Protein AF-A0A0J6FQ84-F1 (afdb_monomer_lite)

InterPro domains:
  IPR002423 Chaperonin Cpn60/GroEL/TCP-1 family [PF00118] (1-98)
  IPR017998 T-complex protein 1 [PTHR11353] (1-98)
  IPR027413 GroEL-like equatorial domain superfamily [G3DSA:1.10.560.10] (1-103)
  IPR027413 GroEL-like equatorial domain superfamily [SSF48592] (2-99)

Radius of gyration: 16.9 Å; chains: 1; bounding box: 34×40×46 Å

pLDDT: mean 90.47, std 9.98, range [45.66, 97.12]

Structure (mmCIF, N/CA/C/O backbone):
data_AF-A0A0J6FQ84-F1
#
_entry.id   AF-A0A0J6FQ84-F1
#
loop_
_atom_site.group_PDB
_atom_site.id
_atom_site.type_symbol
_atom_site.label_atom_id
_atom_site.label_alt_id
_atom_site.label_comp_id
_atom_site.label_asym_id
_atom_site.label_entity_id
_atom_site.label_seq_id
_atom_site.pdbx_PDB_ins_code
_atom_site.Cartn_x
_atom_site.Cartn_y
_atom_site.Cartn_z
_atom_site.occupancy
_atom_site.B_iso_or_equiv
_atom_site.auth_seq_id
_atom_site.auth_comp_id
_atom_site.auth_asym_id
_atom_site.auth_atom_id
_atom_site.pdbx_PDB_model_num
ATOM 1 N N . MET A 1 1 ? -2.209 -6.298 1.089 1.00 89.94 1 MET A N 1
ATOM 2 C CA . MET A 1 1 ? -2.783 -5.805 2.364 1.00 89.94 1 MET A CA 1
ATOM 3 C C . MET A 1 1 ? -3.949 -4.859 2.112 1.00 89.94 1 MET A C 1
ATOM 5 O O . MET A 1 1 ? -5.034 -5.186 2.563 1.00 89.94 1 MET A O 1
ATOM 9 N N . SER A 1 2 ? -3.779 -3.775 1.341 1.00 92.38 2 SER A N 1
ATOM 10 C CA . SER A 1 2 ? -4.850 -2.798 1.052 1.00 92.38 2 SER A CA 1
ATOM 11 C C . SER A 1 2 ? -6.187 -3.427 0.635 1.00 92.38 2 SER A C 1
ATOM 13 O O . SER A 1 2 ? -7.180 -3.150 1.288 1.00 92.38 2 SER A O 1
ATOM 15 N N . ARG A 1 3 ? -6.218 -4.353 -0.340 1.00 93.44 3 ARG A N 1
ATOM 16 C CA . ARG A 1 3 ? -7.449 -5.080 -0.739 1.00 93.44 3 ARG A CA 1
ATOM 17 C C . ARG A 1 3 ? -8.173 -5.744 0.438 1.00 93.44 3 ARG A C 1
ATOM 19 O O . ARG A 1 3 ? -9.391 -5.678 0.519 1.00 93.44 3 ARG A O 1
ATOM 26 N N . ALA A 1 4 ? -7.438 -6.408 1.329 1.00 93.62 4 ALA A N 1
ATOM 27 C CA . ALA A 1 4 ? -8.042 -7.084 2.476 1.00 93.62 4 ALA A CA 1
ATOM 28 C C . ALA A 1 4 ? -8.660 -6.067 3.447 1.00 93.62 4 ALA A C 1
ATOM 30 O O . ALA A 1 4 ? -9.753 -6.285 3.951 1.00 93.62 4 ALA A O 1
ATOM 31 N N . VAL A 1 5 ? -7.994 -4.926 3.649 1.00 94.12 5 VAL A N 1
ATOM 32 C CA . VAL A 1 5 ? -8.520 -3.825 4.466 1.00 94.12 5 VAL A CA 1
ATOM 33 C C . VAL A 1 5 ? -9.755 -3.188 3.813 1.00 94.12 5 VAL A C 1
ATOM 35 O O . VAL A 1 5 ? -10.737 -2.962 4.508 1.00 94.12 5 VAL A O 1
ATOM 38 N N . GLU A 1 6 ? -9.763 -2.978 2.490 1.00 93.50 6 GLU A N 1
ATOM 39 C CA . GLU A 1 6 ? -10.945 -2.496 1.746 1.00 93.50 6 GLU A CA 1
ATOM 40 C C . GLU A 1 6 ? -12.144 -3.445 1.921 1.00 93.50 6 GLU A C 1
ATOM 42 O O . GLU A 1 6 ? -13.268 -3.008 2.149 1.00 93.50 6 GLU A O 1
ATOM 47 N N . GLN A 1 7 ? -11.915 -4.760 1.862 1.00 93.69 7 GLN A N 1
ATOM 48 C CA . GLN A 1 7 ? -12.964 -5.756 2.104 1.00 93.69 7 GLN A CA 1
ATOM 49 C C . GLN A 1 7 ? -13.473 -5.717 3.550 1.00 93.69 7 GLN A C 1
ATOM 51 O O . GLN A 1 7 ? -14.671 -5.854 3.792 1.00 93.69 7 GLN A O 1
ATOM 56 N N . THR A 1 8 ? -12.591 -5.492 4.523 1.00 94.25 8 THR A N 1
ATOM 57 C CA . THR A 1 8 ? -13.002 -5.278 5.916 1.00 94.25 8 THR A CA 1
ATOM 58 C C . THR A 1 8 ? -13.835 -4.004 6.063 1.00 94.25 8 THR A C 1
ATOM 60 O O . THR A 1 8 ? -14.832 -4.018 6.786 1.00 94.25 8 THR A O 1
ATOM 63 N N . ALA A 1 9 ? -13.485 -2.925 5.355 1.00 92.94 9 ALA A N 1
ATOM 64 C CA . ALA A 1 9 ? -14.244 -1.675 5.376 1.00 92.94 9 ALA A CA 1
ATOM 65 C C . ALA A 1 9 ? -15.687 -1.882 4.900 1.00 92.94 9 ALA A C 1
ATOM 67 O O . ALA A 1 9 ? -16.610 -1.424 5.564 1.00 92.94 9 ALA A O 1
ATOM 68 N N . GLN A 1 10 ? -15.899 -2.655 3.829 1.00 91.69 10 GLN A N 1
ATOM 69 C CA . GLN A 1 10 ? -17.241 -2.987 3.319 1.00 91.69 10 GLN A CA 1
ATOM 70 C C . GLN A 1 10 ? -18.132 -3.695 4.350 1.00 91.69 10 GLN A C 1
ATOM 72 O O . GLN A 1 10 ? -19.351 -3.562 4.303 1.00 91.69 10 GLN A O 1
ATOM 77 N N . ASN A 1 11 ? -17.527 -4.425 5.289 1.00 93.38 11 ASN A N 1
ATOM 78 C CA . ASN A 1 11 ? -18.227 -5.121 6.370 1.00 93.38 11 ASN A CA 1
ATOM 79 C C . ASN A 1 11 ? -18.267 -4.309 7.679 1.00 93.38 11 ASN A C 1
ATOM 81 O O . ASN A 1 11 ? -18.804 -4.774 8.683 1.00 93.38 11 ASN A O 1
ATOM 85 N N . THR A 1 12 ? -17.683 -3.108 7.697 1.00 93.94 12 THR A N 1
ATOM 86 C CA . THR A 1 12 ? -17.622 -2.231 8.869 1.00 93.94 12 THR A CA 1
ATOM 87 C C . THR A 1 12 ? -18.691 -1.155 8.755 1.00 93.94 12 THR A C 1
ATOM 89 O O . THR A 1 12 ? -18.774 -0.459 7.753 1.00 93.94 12 THR A O 1
ATOM 92 N N . THR A 1 13 ? -19.497 -0.966 9.798 1.00 91.25 13 THR A N 1
ATOM 93 C CA . THR A 1 13 ? -20.593 0.012 9.783 1.00 91.25 13 THR A CA 1
ATOM 94 C C . THR A 1 13 ? -20.224 1.334 10.457 1.00 91.25 13 THR A C 1
ATOM 96 O O . THR A 1 13 ? -19.521 1.368 11.473 1.00 91.25 13 THR A O 1
ATOM 99 N N . GLY A 1 14 ? -20.791 2.431 9.953 1.00 92.12 14 GLY A N 1
ATOM 100 C CA . GLY A 1 14 ? -20.702 3.757 10.566 1.00 92.12 14 GLY A CA 1
ATOM 101 C C . GLY A 1 14 ? -19.341 4.429 10.375 1.00 92.12 14 GLY A C 1
ATOM 102 O O . GLY A 1 14 ? -18.587 4.106 9.463 1.00 92.12 14 GLY A O 1
ATOM 103 N N . LYS A 1 15 ? -18.996 5.375 11.260 1.00 89.00 15 LYS A N 1
ATOM 104 C CA . LYS A 1 15 ? -17.780 6.211 11.136 1.00 89.00 15 LYS A CA 1
ATOM 105 C C . LYS A 1 15 ? -16.472 5.411 11.081 1.00 89.00 15 LYS A C 1
ATOM 107 O O . LYS A 1 15 ? -15.487 5.893 10.532 1.00 89.00 15 LYS A O 1
ATOM 112 N N . LYS A 1 16 ? -16.463 4.186 11.619 1.00 90.88 16 LYS A N 1
ATOM 113 C CA . LYS A 1 16 ? -15.299 3.290 11.578 1.00 90.88 16 LYS A CA 1
ATOM 114 C C . LYS A 1 16 ? -14.938 2.878 10.151 1.00 90.88 16 LYS A C 1
ATOM 116 O O . LYS A 1 16 ? -13.757 2.729 9.870 1.00 90.88 16 LYS A O 1
ATOM 121 N N . GLN A 1 17 ? -15.917 2.759 9.252 1.00 93.56 17 GLN A N 1
ATOM 122 C CA . GLN A 1 17 ? -15.677 2.423 7.848 1.00 93.56 17 GLN A CA 1
ATOM 123 C C . GLN A 1 17 ? -14.700 3.404 7.194 1.00 93.56 17 GLN A C 1
ATOM 125 O O . GLN A 1 17 ? -13.721 2.980 6.592 1.00 93.56 17 GLN A O 1
ATOM 130 N N . LEU A 1 18 ? -14.910 4.707 7.407 1.00 92.44 18 LEU A N 1
ATOM 131 C CA . LEU A 1 18 ? -14.059 5.766 6.858 1.00 92.44 18 LEU A CA 1
ATOM 132 C C . LEU A 1 18 ? -12.606 5.644 7.333 1.00 92.44 18 LEU A C 1
ATOM 134 O O . LEU A 1 18 ? -11.682 5.862 6.555 1.00 92.44 18 LEU A O 1
ATOM 138 N N . ALA A 1 19 ? -12.397 5.266 8.598 1.00 91.75 19 ALA A N 1
ATOM 139 C CA . ALA A 1 19 ? -11.058 5.049 9.142 1.00 91.75 19 ALA A CA 1
ATOM 140 C C . ALA A 1 19 ? -10.380 3.818 8.515 1.00 91.75 19 ALA A C 1
ATOM 142 O O . ALA A 1 19 ? -9.201 3.872 8.166 1.00 91.75 19 ALA A O 1
ATOM 143 N N . VAL A 1 20 ? -11.126 2.724 8.327 1.00 93.62 20 VAL A N 1
ATOM 144 C CA . VAL A 1 20 ? -10.615 1.506 7.677 1.00 93.62 20 VAL A CA 1
ATOM 145 C C . VAL A 1 20 ? -10.289 1.774 6.201 1.00 93.62 20 VAL A C 1
ATOM 147 O O . VAL A 1 20 ? -9.225 1.372 5.729 1.00 93.62 20 VAL A O 1
ATOM 150 N N . ASP A 1 21 ? -11.136 2.523 5.491 1.00 94.00 21 ASP A N 1
ATOM 151 C CA . ASP A 1 21 ? -10.880 2.952 4.112 1.00 94.00 21 ASP A CA 1
ATOM 152 C C . ASP A 1 21 ? -9.639 3.847 4.018 1.00 94.00 21 ASP A C 1
ATOM 154 O O . ASP A 1 21 ? -8.776 3.619 3.168 1.00 94.00 21 ASP A O 1
ATOM 158 N N . ALA A 1 22 ? -9.494 4.825 4.917 1.00 93.62 22 ALA A N 1
ATOM 159 C CA . ALA A 1 22 ? -8.312 5.684 4.969 1.00 93.62 22 ALA A CA 1
ATOM 160 C C . ALA A 1 22 ? -7.028 4.869 5.192 1.00 93.62 22 ALA A C 1
ATOM 162 O O . ALA A 1 22 ? -6.030 5.079 4.499 1.00 93.62 22 ALA A O 1
ATOM 163 N N . PHE A 1 23 ? -7.066 3.877 6.087 1.00 93.88 23 PHE A N 1
ATOM 164 C CA . PHE A 1 23 ? -5.943 2.965 6.299 1.00 93.88 23 PHE A CA 1
ATOM 165 C C . PHE A 1 23 ? -5.626 2.141 5.042 1.00 93.88 23 PHE A C 1
ATOM 167 O O . PHE A 1 23 ? -4.462 1.992 4.662 1.00 93.88 23 PHE A O 1
ATOM 174 N N . ALA A 1 24 ? -6.648 1.654 4.332 1.00 93.94 24 ALA A N 1
ATOM 175 C CA . ALA A 1 24 ? -6.456 0.948 3.071 1.00 93.94 24 ALA A CA 1
ATOM 176 C C . ALA A 1 24 ? -5.804 1.827 1.992 1.00 93.94 24 ALA A C 1
ATOM 178 O O . ALA A 1 24 ? -4.971 1.329 1.229 1.00 93.94 24 ALA A O 1
ATOM 179 N N . GLN A 1 25 ? -6.161 3.115 1.926 1.00 94.00 25 GLN A N 1
ATOM 180 C CA . GLN A 1 25 ? -5.526 4.081 1.024 1.00 94.00 25 GLN A CA 1
ATOM 181 C C . GLN A 1 25 ? -4.075 4.362 1.421 1.00 94.00 25 GLN A C 1
ATOM 183 O O . GLN A 1 25 ? -3.206 4.363 0.551 1.00 94.00 25 GLN A O 1
ATOM 188 N N . ALA A 1 26 ? -3.786 4.514 2.716 1.00 94.81 26 ALA A N 1
ATOM 189 C CA . ALA A 1 26 ? -2.423 4.705 3.209 1.00 94.81 26 ALA A CA 1
ATOM 190 C C . ALA A 1 26 ? -1.501 3.540 2.805 1.00 94.81 26 ALA A C 1
ATOM 192 O O . ALA A 1 26 ? -0.395 3.756 2.320 1.00 94.81 26 ALA A O 1
ATOM 193 N N . LEU A 1 27 ? -1.983 2.295 2.881 1.00 94.00 27 LEU A N 1
ATOM 194 C CA . LEU A 1 27 ? -1.216 1.123 2.440 1.00 94.00 27 LEU A CA 1
ATOM 195 C C . LEU A 1 27 ? -0.884 1.120 0.937 1.00 94.00 27 LEU A C 1
ATOM 197 O O . LEU A 1 27 ? 0.068 0.452 0.532 1.00 94.00 27 LEU A O 1
ATOM 201 N N . LYS A 1 28 ? -1.653 1.827 0.098 1.00 93.81 28 LYS A N 1
ATOM 202 C CA . LYS A 1 28 ? -1.363 1.953 -1.342 1.00 93.81 28 LYS A CA 1
ATOM 203 C C . LYS A 1 28 ? -0.250 2.952 -1.633 1.00 93.81 28 LYS A C 1
ATOM 205 O O . LYS A 1 28 ? 0.301 2.897 -2.723 1.00 93.81 28 LYS A O 1
ATOM 210 N N . GLN A 1 29 ? 0.118 3.799 -0.674 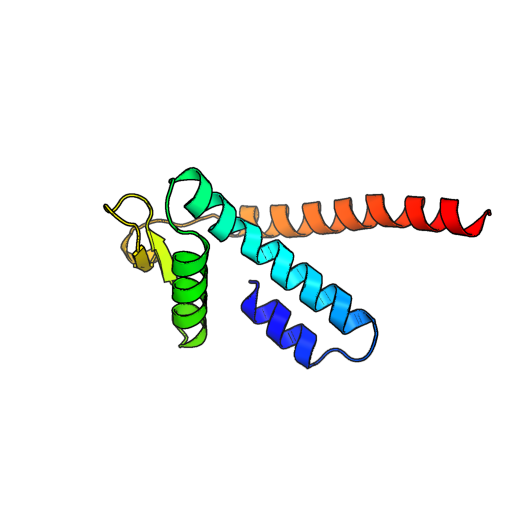1.00 95.88 29 GLN A N 1
ATOM 211 C CA . GLN A 1 29 ? 1.207 4.752 -0.864 1.00 95.88 29 GLN A CA 1
ATOM 212 C C . GLN A 1 29 ? 2.543 4.047 -1.100 1.00 95.88 29 GLN A C 1
ATOM 214 O O . GLN A 1 29 ? 3.340 4.533 -1.884 1.00 95.88 29 GLN A O 1
ATOM 219 N N . LEU A 1 30 ? 2.771 2.868 -0.508 1.00 94.94 30 LEU A N 1
ATOM 220 C CA . LEU A 1 30 ? 4.005 2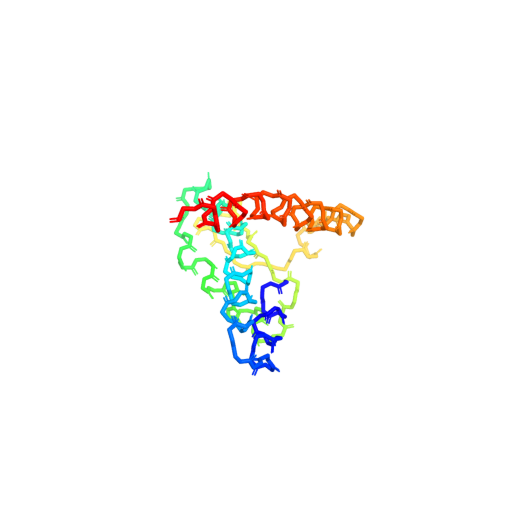.103 -0.728 1.00 94.94 30 LEU A CA 1
ATOM 221 C C . LEU A 1 30 ? 4.287 1.828 -2.220 1.00 94.94 30 LEU A C 1
ATOM 223 O O . LEU A 1 30 ? 5.327 2.269 -2.703 1.00 94.94 30 LEU A O 1
ATOM 227 N N . PRO A 1 31 ? 3.410 1.141 -2.981 1.00 95.00 31 PRO A N 1
ATOM 228 C CA . PRO A 1 31 ? 3.647 0.937 -4.409 1.00 95.00 31 PRO A CA 1
ATOM 229 C C . PRO A 1 31 ? 3.611 2.239 -5.224 1.00 95.00 31 PRO A C 1
ATOM 231 O O . PRO A 1 31 ? 4.343 2.330 -6.203 1.00 95.00 31 PRO A O 1
ATOM 234 N N . THR A 1 32 ? 2.825 3.247 -4.825 1.00 96.69 32 THR A N 1
ATOM 235 C CA . THR A 1 32 ? 2.831 4.568 -5.481 1.00 96.69 32 THR A CA 1
ATOM 236 C C . THR A 1 32 ? 4.210 5.223 -5.394 1.00 96.69 32 THR A C 1
ATOM 238 O O . THR A 1 32 ? 4.809 5.513 -6.422 1.00 96.69 32 THR A O 1
ATOM 241 N N . ILE A 1 33 ? 4.760 5.340 -4.182 1.00 97.12 33 ILE A N 1
ATOM 242 C CA . ILE A 1 33 ? 6.069 5.948 -3.917 1.00 97.12 33 ILE A CA 1
ATOM 243 C C . ILE A 1 33 ? 7.184 5.189 -4.641 1.00 97.12 33 ILE A C 1
ATOM 245 O O . ILE A 1 33 ? 8.103 5.804 -5.171 1.00 97.12 33 ILE A O 1
ATOM 249 N N . LEU A 1 34 ? 7.121 3.854 -4.686 1.00 95.75 34 LEU A N 1
ATOM 250 C CA . LEU A 1 34 ? 8.108 3.060 -5.419 1.00 95.75 34 LEU A CA 1
ATOM 251 C C . LEU A 1 34 ? 8.092 3.367 -6.925 1.00 95.75 34 LEU A C 1
ATOM 253 O O . LEU A 1 34 ? 9.157 3.528 -7.515 1.00 95.75 34 LEU A O 1
ATOM 257 N N . ALA A 1 35 ? 6.908 3.469 -7.535 1.00 96.06 35 ALA A N 1
ATOM 258 C CA . ALA A 1 35 ? 6.776 3.821 -8.947 1.00 96.06 35 ALA A CA 1
ATOM 259 C C . ALA A 1 35 ? 7.201 5.273 -9.230 1.00 96.06 35 ALA A C 1
ATOM 261 O O . ALA A 1 35 ? 7.934 5.506 -10.191 1.00 96.06 35 ALA A O 1
ATOM 262 N N . ASP A 1 36 ? 6.826 6.219 -8.364 1.00 95.94 36 ASP A N 1
ATOM 263 C CA . ASP A 1 36 ? 7.227 7.627 -8.478 1.00 95.94 36 ASP A CA 1
ATOM 264 C C . ASP A 1 36 ? 8.751 7.783 -8.378 1.00 95.94 36 ASP A C 1
ATOM 266 O O . ASP A 1 36 ? 9.369 8.451 -9.206 1.00 95.94 36 ASP A O 1
ATOM 270 N N . ASN A 1 37 ? 9.384 7.105 -7.414 1.00 95.62 37 ASN A N 1
ATOM 271 C CA . ASN A 1 37 ? 10.841 7.106 -7.252 1.00 95.62 37 ASN A CA 1
ATOM 272 C C . ASN A 1 37 ? 11.571 6.485 -8.454 1.00 95.62 37 ASN A C 1
ATOM 274 O O . ASN A 1 37 ? 12.728 6.818 -8.703 1.00 95.62 37 ASN A O 1
ATOM 278 N N . ALA A 1 38 ? 10.914 5.588 -9.193 1.00 94.25 38 ALA A N 1
ATOM 279 C CA . ALA A 1 38 ? 11.430 5.021 -10.436 1.00 94.25 38 ALA A CA 1
ATOM 280 C C . ALA A 1 38 ? 11.183 5.924 -11.663 1.00 94.25 38 ALA A C 1
ATOM 282 O O . ALA A 1 38 ? 11.612 5.580 -12.763 1.00 94.25 38 ALA A O 1
ATOM 283 N N . GLY A 1 39 ? 10.501 7.065 -11.499 1.00 94.50 39 GLY A N 1
ATOM 284 C CA . GLY A 1 39 ? 10.145 7.973 -12.592 1.00 94.50 39 GLY A CA 1
ATOM 285 C C . GLY A 1 39 ? 9.077 7.412 -13.536 1.00 94.50 39 GLY A C 1
ATOM 286 O O . GLY A 1 39 ? 9.022 7.806 -14.700 1.00 94.50 39 GLY A O 1
ATOM 287 N N . LEU A 1 40 ? 8.262 6.467 -13.061 1.00 95.38 40 LEU A N 1
ATOM 288 C CA . LEU A 1 40 ? 7.228 5.787 -13.841 1.00 95.38 40 LEU A CA 1
ATOM 289 C C . LEU A 1 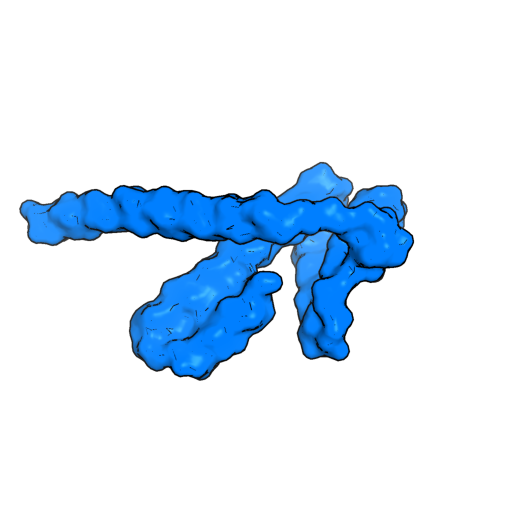40 ? 5.834 6.335 -13.512 1.00 95.38 40 LEU A C 1
ATOM 291 O O . LEU A 1 40 ? 5.626 6.950 -12.469 1.00 95.38 40 LEU A O 1
ATOM 295 N N . ASP A 1 41 ? 4.854 6.073 -14.383 1.00 95.12 41 ASP A N 1
ATOM 296 C CA . ASP A 1 41 ? 3.454 6.424 -14.119 1.00 95.12 41 ASP A CA 1
ATOM 297 C C . ASP A 1 41 ? 2.888 5.546 -12.991 1.00 95.12 41 ASP A C 1
ATOM 299 O O . ASP A 1 41 ? 2.428 4.415 -13.197 1.00 95.12 41 ASP A O 1
ATOM 303 N N . SER A 1 42 ? 2.935 6.075 -11.769 1.00 95.38 42 SER A N 1
ATOM 304 C CA . SER A 1 42 ? 2.433 5.403 -10.576 1.00 95.38 42 SER A CA 1
ATOM 305 C C . SER A 1 42 ? 0.922 5.192 -10.605 1.00 95.38 42 SER A C 1
ATOM 307 O O . SER A 1 42 ? 0.443 4.193 -10.062 1.00 95.38 42 SER A O 1
ATOM 309 N N . SER A 1 43 ? 0.162 6.060 -11.277 1.00 94.88 43 SER A N 1
ATOM 310 C CA . SER A 1 43 ? -1.294 5.930 -11.381 1.00 94.88 43 SER A CA 1
ATOM 311 C C . SER A 1 43 ? -1.675 4.716 -12.225 1.00 94.88 43 SER A C 1
ATOM 313 O O . SER A 1 43 ? -2.504 3.901 -11.798 1.00 94.88 43 SER A O 1
ATOM 315 N N . ASP A 1 44 ? -1.033 4.550 -13.382 1.00 95.44 44 ASP A N 1
ATOM 316 C CA . ASP A 1 44 ? -1.228 3.384 -14.245 1.00 95.44 44 ASP A CA 1
ATOM 317 C C . ASP A 1 44 ? -0.730 2.091 -13.575 1.00 95.44 44 ASP A C 1
ATOM 319 O O . ASP A 1 44 ? -1.485 1.121 -13.436 1.00 95.44 44 ASP A O 1
ATOM 323 N N . LEU A 1 45 ? 0.510 2.083 -13.072 1.00 95.81 45 LEU A N 1
ATOM 324 C CA . LEU A 1 45 ? 1.113 0.896 -12.456 1.00 95.81 45 LEU A CA 1
ATOM 325 C C . LEU A 1 45 ? 0.333 0.410 -11.232 1.00 95.81 45 LEU A C 1
ATOM 327 O O . LEU A 1 45 ? 0.032 -0.781 -11.117 1.00 95.81 45 LEU A O 1
ATOM 331 N N . VAL A 1 46 ? -0.060 1.308 -10.327 1.00 95.62 46 VAL A N 1
ATOM 332 C CA . VAL A 1 46 ? -0.846 0.929 -9.144 1.00 95.62 46 VAL A CA 1
ATOM 333 C C . VAL A 1 46 ? -2.232 0.429 -9.553 1.00 95.62 46 VAL A C 1
ATOM 335 O O . VAL A 1 46 ? -2.739 -0.526 -8.955 1.00 95.62 46 VAL A O 1
ATOM 338 N N . THR A 1 47 ? -2.839 1.000 -10.595 1.00 95.88 47 THR A N 1
ATOM 339 C CA . THR A 1 47 ? -4.124 0.524 -11.125 1.00 95.88 47 THR A CA 1
ATOM 340 C C . THR A 1 47 ? -4.006 -0.893 -11.681 1.00 95.88 47 THR A C 1
ATOM 342 O O . THR A 1 47 ? -4.787 -1.769 -11.290 1.00 95.88 47 THR A O 1
ATOM 345 N N . ARG A 1 48 ? -2.998 -1.164 -12.517 1.00 96.00 48 ARG A N 1
ATOM 346 C CA . ARG A 1 48 ? -2.725 -2.508 -13.050 1.00 96.00 48 ARG A CA 1
ATOM 347 C C . ARG A 1 48 ? -2.414 -3.513 -11.942 1.00 96.00 48 ARG A C 1
ATOM 349 O O . ARG A 1 48 ? -2.957 -4.620 -11.950 1.00 96.00 48 ARG A O 1
ATOM 356 N N . LEU A 1 49 ? -1.622 -3.121 -10.941 1.00 96.56 49 LEU A N 1
ATOM 357 C CA . LEU A 1 49 ? -1.320 -3.961 -9.780 1.00 96.56 49 LEU A CA 1
ATOM 358 C C . LEU A 1 49 ? -2.598 -4.343 -9.023 1.00 96.56 49 LEU A C 1
ATOM 360 O O . LEU A 1 49 ? -2.815 -5.515 -8.703 1.00 96.56 49 LEU A 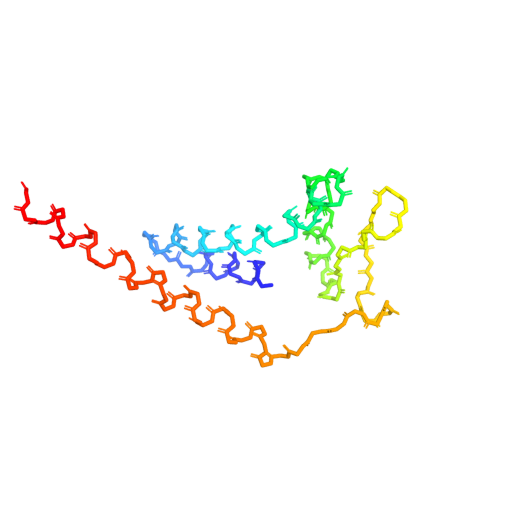O 1
ATOM 364 N N . ARG A 1 50 ? -3.481 -3.369 -8.769 1.00 94.88 50 ARG A N 1
ATOM 365 C CA . ARG A 1 50 ? -4.771 -3.613 -8.107 1.00 94.88 50 ARG A CA 1
ATOM 366 C C . ARG A 1 50 ? -5.647 -4.559 -8.915 1.00 94.88 50 ARG A C 1
ATOM 368 O O . ARG A 1 50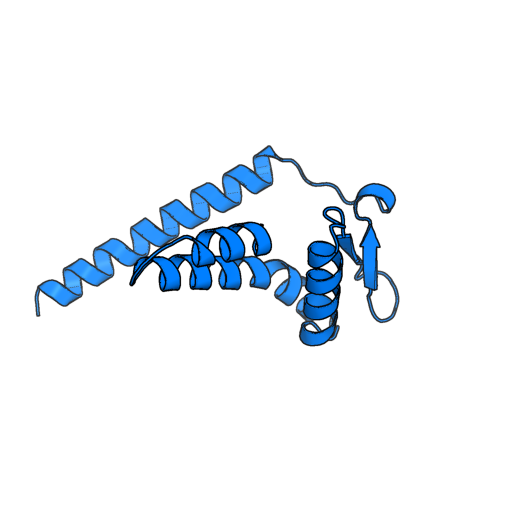 ? -6.257 -5.447 -8.328 1.00 94.88 50 ARG A O 1
ATOM 375 N N . GLN A 1 51 ? -5.701 -4.407 -10.236 1.00 95.50 51 GLN A N 1
ATOM 376 C CA . GLN A 1 51 ? -6.452 -5.318 -11.102 1.00 95.50 51 GLN A CA 1
ATOM 377 C C . GLN A 1 51 ? -5.920 -6.755 -11.018 1.00 95.50 51 GLN A C 1
ATOM 379 O O . GLN A 1 51 ? -6.717 -7.683 -10.882 1.00 95.50 51 GLN A O 1
ATOM 384 N N . ALA A 1 52 ? -4.598 -6.949 -11.050 1.00 96.00 52 ALA A N 1
ATOM 385 C CA . ALA A 1 52 ? -3.978 -8.271 -10.945 1.00 96.00 52 ALA A CA 1
ATOM 386 C C . ALA A 1 52 ? -4.288 -8.946 -9.599 1.00 96.00 52 ALA A C 1
ATOM 388 O O . ALA A 1 52 ? -4.816 -10.061 -9.563 1.00 96.00 52 ALA A O 1
ATOM 389 N N . ILE A 1 53 ? -4.075 -8.226 -8.492 1.00 94.94 53 ILE A N 1
ATOM 390 C CA . ILE A 1 53 ? -4.434 -8.699 -7.149 1.00 94.94 53 ILE A CA 1
ATOM 391 C C . ILE A 1 53 ? -5.938 -8.986 -7.085 1.00 94.94 53 ILE A C 1
ATOM 393 O O . ILE A 1 53 ? -6.359 -9.981 -6.496 1.00 94.94 53 ILE A O 1
ATOM 397 N N . ASN A 1 54 ? -6.772 -8.168 -7.735 1.00 92.69 54 ASN A N 1
ATOM 398 C CA . ASN A 1 54 ? -8.210 -8.376 -7.706 1.00 92.69 54 ASN A CA 1
ATOM 399 C C . ASN A 1 54 ? -8.682 -9.642 -8.425 1.00 92.69 54 ASN A C 1
ATOM 401 O O . ASN A 1 54 ? -9.681 -10.229 -8.007 1.00 92.69 54 ASN A O 1
ATOM 405 N N . LYS A 1 55 ? -7.927 -10.084 -9.434 1.00 94.56 55 LYS A N 1
ATOM 406 C CA . LYS A 1 55 ? -8.114 -11.346 -10.161 1.00 94.56 55 LYS A CA 1
ATOM 407 C C . LYS A 1 55 ? -7.577 -12.574 -9.410 1.00 94.56 55 LYS A C 1
ATOM 409 O O . LYS A 1 55 ? -7.628 -13.673 -9.946 1.00 94.56 55 LYS A O 1
ATOM 414 N N . GLY A 1 56 ? -7.070 -12.411 -8.186 1.00 92.75 56 GLY A N 1
ATOM 415 C CA . GLY A 1 56 ? -6.552 -13.514 -7.369 1.00 92.75 56 GLY A CA 1
ATOM 416 C C . GLY A 1 56 ? -5.033 -13.695 -7.429 1.00 92.75 56 GLY A C 1
ATOM 417 O O . GLY A 1 56 ? -4.501 -14.554 -6.728 1.00 92.75 56 GLY A O 1
ATOM 418 N N . LEU A 1 57 ? -4.311 -12.869 -8.194 1.00 94.06 57 LEU A N 1
ATOM 419 C CA . LEU A 1 57 ? -2.855 -12.960 -8.338 1.00 94.06 57 LEU A CA 1
ATOM 420 C C . LEU A 1 57 ? -2.146 -12.280 -7.153 1.00 94.06 57 LEU A C 1
ATOM 422 O O . LEU A 1 57 ? -1.640 -11.165 -7.244 1.00 94.06 57 LEU A O 1
ATOM 426 N N . MET A 1 58 ? -2.136 -12.946 -5.997 1.00 91.94 58 MET A N 1
ATOM 427 C CA . MET A 1 58 ? -1.628 -12.369 -4.740 1.00 91.94 58 MET A CA 1
ATOM 428 C C . MET A 1 58 ? -0.107 -12.157 -4.706 1.00 91.94 58 MET A C 1
ATOM 430 O O . MET A 1 58 ? 0.379 -11.415 -3.855 1.00 91.94 58 MET A O 1
ATOM 434 N N . SER A 1 59 ? 0.647 -12.814 -5.592 1.00 94.75 59 SER A N 1
ATOM 435 C CA . SER A 1 59 ? 2.099 -12.641 -5.729 1.00 94.75 59 SER A CA 1
ATOM 436 C C . SER A 1 59 ? 2.497 -11.565 -6.742 1.00 94.75 59 SER A C 1
ATOM 438 O O . SER A 1 59 ? 3.691 -11.370 -6.970 1.00 94.75 59 SER A O 1
ATOM 440 N N . SER A 1 60 ? 1.531 -10.864 -7.344 1.00 96.25 60 SER A N 1
ATOM 441 C CA . SER A 1 60 ? 1.809 -9.729 -8.221 1.00 96.25 60 SER A CA 1
ATOM 442 C C . SER A 1 60 ? 2.422 -8.561 -7.445 1.00 96.25 60 SER A C 1
ATOM 444 O O . SER A 1 60 ? 1.947 -8.200 -6.367 1.00 96.25 60 SER A O 1
ATOM 446 N N . GLY A 1 61 ? 3.454 -7.948 -8.018 1.00 95.81 61 GLY A N 1
ATOM 447 C CA . GLY A 1 61 ? 4.099 -6.734 -7.521 1.00 95.81 61 GLY A CA 1
ATOM 448 C C . GLY A 1 61 ? 4.595 -5.863 -8.670 1.00 95.81 61 GLY A C 1
ATOM 449 O O . GLY A 1 61 ? 4.359 -6.184 -9.836 1.00 95.81 61 GLY A O 1
ATOM 450 N N . LEU A 1 62 ? 5.257 -4.759 -8.333 1.00 96.12 62 LEU A N 1
ATOM 451 C CA . LEU A 1 62 ? 5.842 -3.858 -9.320 1.00 96.12 62 LEU A CA 1
ATOM 452 C C . LEU A 1 62 ? 7.217 -4.373 -9.741 1.00 96.12 62 LEU A C 1
ATOM 454 O O . LEU A 1 62 ? 8.076 -4.603 -8.893 1.00 96.12 62 LEU A O 1
ATOM 458 N N . ASP A 1 63 ? 7.416 -4.517 -11.042 1.00 95.50 63 ASP A N 1
ATOM 459 C CA . ASP A 1 63 ? 8.741 -4.608 -11.637 1.00 95.50 63 ASP A CA 1
ATOM 460 C C . ASP A 1 63 ? 9.113 -3.227 -12.175 1.00 95.50 63 ASP A C 1
ATOM 462 O O . ASP A 1 63 ? 8.470 -2.709 -13.085 1.00 95.50 63 ASP A O 1
ATOM 466 N N . LEU A 1 64 ? 10.112 -2.610 -11.552 1.00 94.00 64 LEU A N 1
ATOM 467 C CA . LEU A 1 64 ? 10.564 -1.252 -11.862 1.00 94.00 64 LEU A CA 1
ATOM 468 C C . LEU A 1 64 ? 11.899 -1.252 -12.615 1.00 94.00 64 LEU A C 1
ATOM 470 O O . LEU A 1 64 ? 12.368 -0.196 -13.025 1.00 94.00 64 LEU A O 1
ATOM 474 N N . LEU A 1 65 ? 12.531 -2.421 -12.756 1.00 89.25 65 LEU A N 1
ATOM 475 C CA . LEU A 1 65 ? 13.838 -2.561 -13.396 1.00 89.25 65 LEU A CA 1
ATOM 476 C C . LEU A 1 65 ? 13.705 -2.750 -14.909 1.00 89.25 65 LEU A C 1
ATOM 478 O O . LEU A 1 65 ? 14.642 -2.467 -15.655 1.00 89.25 65 LEU A O 1
ATOM 482 N N . THR A 1 66 ? 12.547 -3.219 -15.373 1.00 88.38 66 THR A N 1
ATOM 483 C CA . THR A 1 66 ? 12.236 -3.296 -16.798 1.00 88.38 66 THR A CA 1
ATOM 484 C C . THR A 1 66 ? 11.903 -1.915 -17.377 1.00 88.38 66 THR A C 1
ATOM 486 O O . THR A 1 66 ? 11.197 -1.127 -16.741 1.00 88.38 66 THR A O 1
ATOM 489 N N . PRO A 1 67 ? 12.372 -1.592 -18.600 1.00 87.00 67 PRO A N 1
ATOM 490 C CA . PRO A 1 67 ? 12.033 -0.333 -19.260 1.00 87.00 67 PRO A CA 1
ATOM 491 C C . PRO A 1 67 ? 10.515 -0.133 -19.360 1.00 87.00 67 PRO A C 1
ATOM 493 O O . PRO A 1 67 ? 9.807 -0.982 -19.898 1.00 87.00 67 PRO A O 1
ATOM 496 N N . GLY A 1 68 ? 10.019 0.992 -18.840 1.00 81.44 68 GLY A N 1
ATOM 497 C CA . GLY A 1 68 ? 8.588 1.323 -18.805 1.00 81.44 68 GLY A CA 1
ATOM 498 C C . GLY A 1 68 ? 7.801 0.712 -17.637 1.00 81.44 68 GLY A C 1
ATOM 499 O O . GLY A 1 68 ? 6.651 1.093 -17.426 1.00 81.44 68 GLY A O 1
ATOM 500 N N . GLY A 1 69 ? 8.415 -0.171 -16.846 1.00 91.62 69 GLY A N 1
ATOM 501 C CA . GLY A 1 69 ? 7.815 -0.789 -15.669 1.00 91.62 69 GLY A CA 1
ATOM 502 C C . GLY A 1 69 ? 6.662 -1.754 -15.959 1.00 91.62 69 GLY A C 1
ATOM 503 O O . GLY A 1 69 ? 5.969 -1.706 -16.979 1.00 91.62 69 GLY A O 1
ATOM 504 N N . GLY A 1 70 ? 6.404 -2.649 -15.013 1.00 95.00 70 GLY A N 1
ATOM 505 C CA . GLY A 1 70 ? 5.448 -3.728 -15.205 1.00 95.00 70 GLY A CA 1
ATOM 506 C C . GLY A 1 70 ? 4.851 -4.282 -13.923 1.00 95.00 70 GLY A C 1
ATOM 507 O O . GLY A 1 70 ? 5.244 -3.942 -12.809 1.00 95.00 70 GLY A O 1
ATOM 508 N N . ILE A 1 71 ? 3.876 -5.171 -14.112 1.00 96.19 71 ILE A N 1
ATOM 509 C CA . ILE A 1 71 ? 3.373 -6.041 -13.052 1.00 96.19 71 ILE A CA 1
ATOM 510 C C . ILE A 1 71 ? 3.939 -7.428 -13.302 1.00 96.19 71 ILE A C 1
ATOM 512 O O . ILE A 1 71 ? 3.702 -8.003 -14.362 1.00 96.19 71 ILE A O 1
ATOM 516 N N . ALA A 1 72 ? 4.649 -7.968 -12.321 1.00 95.81 72 ALA A N 1
ATOM 517 C CA . ALA A 1 72 ? 5.283 -9.276 -12.419 1.00 95.81 72 ALA A CA 1
ATOM 518 C C . ALA A 1 72 ? 5.001 -10.123 -11.178 1.00 95.81 72 ALA A C 1
ATOM 520 O O . ALA A 1 72 ? 4.569 -9.619 -10.136 1.00 95.81 72 ALA A O 1
ATOM 521 N N . ASN A 1 73 ? 5.244 -11.428 -11.281 1.00 96.12 73 ASN A N 1
ATOM 522 C CA . ASN A 1 73 ? 5.191 -12.321 -10.135 1.00 96.12 73 ASN A CA 1
ATOM 523 C C . ASN A 1 73 ? 6.472 -12.164 -9.302 1.00 96.12 73 ASN A C 1
ATOM 525 O O . ASN A 1 73 ? 7.552 -12.581 -9.713 1.00 96.12 73 ASN A O 1
ATOM 529 N N . MET A 1 74 ? 6.350 -11.605 -8.098 1.00 95.56 74 MET A N 1
ATOM 530 C CA . MET A 1 74 ? 7.499 -11.338 -7.225 1.00 95.56 74 MET A CA 1
ATOM 531 C C . MET A 1 74 ? 8.221 -12.616 -6.784 1.00 95.56 74 MET A C 1
ATOM 533 O O . MET A 1 74 ? 9.421 -12.584 -6.533 1.00 95.56 74 MET A O 1
ATOM 537 N N . ARG A 1 75 ? 7.520 -13.761 -6.731 1.00 94.31 75 ARG A N 1
ATOM 538 C CA . ARG A 1 75 ? 8.148 -15.052 -6.405 1.00 94.31 75 ARG A CA 1
ATOM 539 C C . ARG A 1 75 ? 9.055 -15.544 -7.526 1.00 94.31 75 ARG A C 1
ATOM 541 O O . ARG A 1 75 ? 10.120 -16.072 -7.237 1.00 94.31 75 ARG A O 1
ATOM 548 N N . GLU A 1 76 ? 8.635 -15.365 -8.775 1.00 94.44 76 GLU A N 1
ATOM 549 C CA . GLU A 1 76 ? 9.420 -15.752 -9.954 1.00 94.44 76 GLU A CA 1
ATOM 550 C C . GLU A 1 76 ? 10.636 -14.838 -10.131 1.00 94.44 76 GLU A C 1
ATOM 552 O O . GLU A 1 76 ? 11.712 -15.318 -10.470 1.00 94.44 76 GLU A O 1
ATOM 557 N N . LEU A 1 77 ? 10.498 -13.547 -9.805 1.00 93.69 77 LEU A N 1
ATOM 558 C CA . LEU A 1 77 ? 11.616 -12.597 -9.779 1.00 93.69 77 LEU A CA 1
ATOM 559 C C . LEU A 1 77 ? 12.545 -12.757 -8.560 1.00 93.69 77 LEU A C 1
ATOM 561 O O . LEU A 1 77 ? 13.537 -12.042 -8.452 1.00 93.69 77 LEU A O 1
ATOM 565 N N . GLY A 1 78 ? 12.226 -13.648 -7.614 1.00 94.25 78 GLY A N 1
ATOM 566 C CA . GLY A 1 78 ? 13.007 -13.830 -6.385 1.00 94.25 78 GLY A CA 1
ATOM 567 C C . GLY A 1 78 ? 12.940 -12.651 -5.403 1.00 94.25 78 GLY A C 1
ATOM 568 O O . GLY A 1 78 ? 13.701 -12.611 -4.438 1.00 94.25 78 GLY A O 1
ATOM 569 N N . VAL A 1 79 ? 12.020 -11.704 -5.608 1.00 94.31 79 VAL A N 1
ATOM 570 C CA . VAL A 1 79 ? 11.822 -10.536 -4.743 1.00 94.31 79 VAL A CA 1
ATOM 571 C C . VAL A 1 79 ? 10.923 -10.937 -3.575 1.00 94.31 79 VAL A C 1
ATOM 573 O O . VAL A 1 79 ? 9.695 -10.969 -3.674 1.00 94.31 79 VAL A O 1
ATOM 576 N N . VAL A 1 80 ? 11.542 -11.277 -2.445 1.00 94.12 80 VAL A N 1
ATOM 577 C CA . VAL A 1 80 ? 10.844 -11.730 -1.236 1.00 94.12 80 VAL A CA 1
ATOM 578 C C . VAL A 1 80 ? 11.281 -10.936 -0.013 1.00 94.12 80 VAL A C 1
ATOM 580 O O . VAL A 1 80 ? 12.434 -10.544 0.127 1.00 94.12 80 VAL A O 1
ATOM 583 N N . GLU A 1 81 ? 10.347 -10.731 0.911 1.00 91.81 81 GLU A N 1
ATOM 584 C CA . GLU A 1 81 ? 10.593 -10.016 2.162 1.00 91.81 81 GLU A CA 1
ATOM 585 C C . GLU A 1 81 ? 10.284 -10.910 3.360 1.00 91.81 81 GLU A C 1
ATOM 587 O O . GLU A 1 81 ? 9.415 -11.786 3.310 1.00 91.81 81 GLU A O 1
ATOM 592 N N . SER A 1 82 ? 10.949 -10.640 4.483 1.00 95.31 82 SER A N 1
ATOM 593 C CA . SER A 1 82 ? 10.665 -11.327 5.739 1.00 95.31 82 SER A CA 1
ATOM 594 C C . SER A 1 82 ? 9.270 -10.982 6.257 1.00 95.31 82 SER A C 1
ATOM 596 O O . SER A 1 82 ? 8.910 -9.814 6.423 1.00 95.31 82 SER A O 1
ATOM 598 N N . TYR A 1 83 ? 8.503 -12.011 6.620 1.00 93.69 83 TYR A N 1
ATOM 599 C CA . TYR A 1 83 ? 7.218 -11.839 7.297 1.00 93.69 83 TYR A CA 1
ATOM 600 C C . TYR A 1 83 ? 7.350 -11.015 8.587 1.00 93.69 83 TYR A C 1
ATOM 602 O O . TYR A 1 83 ? 6.522 -10.143 8.856 1.00 93.69 83 TYR A O 1
ATOM 610 N N . LYS A 1 84 ? 8.415 -11.258 9.367 1.00 96.12 84 LYS A N 1
ATOM 611 C CA . LYS A 1 84 ? 8.658 -10.556 10.637 1.00 96.12 84 LYS A CA 1
ATOM 612 C C . LYS A 1 84 ? 8.797 -9.051 10.419 1.00 96.12 84 LYS A C 1
ATOM 614 O O . LYS A 1 84 ? 8.236 -8.286 11.196 1.00 96.12 84 LYS A O 1
ATOM 619 N N . LEU A 1 85 ? 9.486 -8.653 9.346 1.00 95.25 85 LEU A N 1
ATOM 620 C CA . LEU A 1 85 ? 9.669 -7.250 8.984 1.00 95.25 85 LEU A CA 1
ATOM 621 C C . LEU A 1 85 ? 8.323 -6.591 8.675 1.00 95.25 85 LEU A C 1
ATOM 623 O O . LEU A 1 85 ? 7.961 -5.620 9.333 1.00 95.25 85 LEU A O 1
ATOM 627 N N . LYS A 1 86 ? 7.536 -7.155 7.748 1.00 93.19 86 LYS A N 1
ATOM 628 C CA . LYS A 1 86 ? 6.234 -6.571 7.384 1.00 93.19 86 LYS A CA 1
ATOM 629 C C . LYS A 1 86 ? 5.273 -6.471 8.564 1.00 93.19 86 LYS A C 1
ATOM 631 O O . LYS A 1 86 ? 4.584 -5.465 8.698 1.00 93.19 86 LYS A O 1
ATOM 636 N N . ARG A 1 87 ? 5.248 -7.483 9.436 1.00 95.12 87 ARG A N 1
ATOM 637 C CA . ARG A 1 87 ? 4.420 -7.454 10.647 1.00 95.12 87 ARG A CA 1
ATOM 638 C C . ARG A 1 87 ? 4.850 -6.339 11.600 1.00 95.12 87 ARG A C 1
ATOM 640 O O . ARG A 1 87 ? 3.993 -5.613 12.088 1.00 95.12 87 ARG A O 1
ATOM 647 N N . ALA A 1 88 ? 6.153 -6.216 11.857 1.00 95.69 88 ALA A N 1
ATOM 648 C CA . ALA A 1 88 ? 6.686 -5.201 12.759 1.00 95.69 88 ALA A CA 1
ATOM 649 C C . ALA A 1 88 ? 6.391 -3.784 12.250 1.00 95.69 88 ALA A C 1
ATOM 651 O O . ALA A 1 88 ? 5.844 -2.985 12.998 1.00 95.69 88 ALA A O 1
ATOM 652 N N . VAL A 1 89 ? 6.655 -3.504 10.966 1.00 94.06 89 VAL A N 1
ATOM 653 C CA . VAL A 1 89 ? 6.421 -2.171 10.381 1.00 94.06 89 VAL A CA 1
ATOM 654 C C . VAL A 1 89 ? 4.960 -1.749 10.507 1.00 94.06 89 VAL A C 1
ATOM 656 O O . VAL A 1 89 ? 4.687 -0.636 10.944 1.00 94.06 89 VAL A O 1
ATOM 659 N N . VAL A 1 90 ? 4.017 -2.631 10.161 1.00 93.31 90 VAL A N 1
ATOM 660 C CA . VAL A 1 90 ? 2.588 -2.295 10.238 1.00 93.31 90 VAL A CA 1
ATOM 661 C C . VAL A 1 90 ? 2.146 -2.087 11.689 1.00 93.31 90 VAL A C 1
ATOM 663 O O . VAL A 1 90 ? 1.467 -1.104 11.958 1.00 93.31 90 VAL A O 1
ATOM 666 N N . SER A 1 91 ? 2.563 -2.951 12.625 1.00 94.44 91 SER A N 1
ATOM 667 C CA . SER A 1 91 ? 2.203 -2.813 14.048 1.00 94.44 91 SER A CA 1
ATOM 668 C C . SER A 1 91 ? 2.734 -1.509 14.638 1.00 94.44 91 SER A C 1
ATOM 670 O O . SER A 1 91 ? 1.968 -0.710 15.165 1.00 94.44 91 SER A O 1
ATOM 672 N N . SER A 1 92 ? 4.035 -1.254 14.478 1.00 94.69 92 SER A N 1
ATOM 673 C CA . SER A 1 92 ? 4.683 -0.079 15.059 1.00 94.69 92 SER A CA 1
ATOM 674 C C . SER A 1 92 ? 4.164 1.226 14.456 1.00 94.69 92 SER A C 1
ATOM 676 O O . SER A 1 92 ? 3.972 2.194 15.184 1.00 94.69 92 SER A O 1
ATOM 678 N N . ALA A 1 93 ? 3.894 1.264 13.146 1.00 91.75 93 ALA A N 1
ATOM 679 C CA . ALA A 1 93 ? 3.309 2.444 12.513 1.00 91.75 93 ALA A CA 1
ATOM 680 C C . ALA A 1 93 ? 1.877 2.714 13.006 1.00 91.75 93 ALA A C 1
ATOM 682 O O . ALA A 1 93 ? 1.523 3.869 13.233 1.00 91.75 93 ALA A O 1
ATOM 683 N N . SER A 1 94 ? 1.065 1.668 13.197 1.00 92.25 94 SER A N 1
ATOM 684 C CA . SER A 1 94 ? -0.287 1.800 13.746 1.00 92.25 94 SER A CA 1
ATOM 685 C C . SER A 1 94 ? -0.279 2.312 15.189 1.00 92.25 94 SER A C 1
ATOM 687 O O . SER A 1 94 ? -0.997 3.264 15.485 1.00 92.25 94 SER A O 1
ATOM 689 N N . GLU A 1 95 ? 0.562 1.742 16.055 1.00 91.75 95 GLU A N 1
ATOM 690 C CA . GLU A 1 95 ? 0.717 2.178 17.452 1.00 91.75 95 GLU A CA 1
ATOM 691 C C . GLU A 1 95 ? 1.204 3.633 17.540 1.00 91.75 95 GLU A C 1
ATOM 693 O O . GLU A 1 95 ? 0.660 4.439 18.295 1.00 91.75 95 GLU A O 1
ATOM 698 N N . ALA A 1 96 ? 2.193 4.002 16.719 1.00 90.25 96 ALA A N 1
ATOM 699 C CA . ALA A 1 96 ? 2.696 5.371 16.664 1.00 90.25 96 ALA A CA 1
ATOM 700 C C . ALA A 1 96 ? 1.619 6.362 16.191 1.00 90.25 96 ALA A C 1
ATOM 702 O O . ALA A 1 96 ? 1.466 7.431 16.782 1.00 90.25 96 ALA A O 1
ATOM 703 N N . ALA A 1 97 ? 0.846 6.010 15.158 1.00 89.06 97 ALA A N 1
ATOM 704 C CA . ALA A 1 97 ? -0.232 6.857 14.654 1.00 89.06 97 ALA A CA 1
ATOM 705 C C . ALA A 1 97 ? -1.332 7.078 15.707 1.00 89.06 97 ALA A C 1
ATOM 707 O O . ALA A 1 97 ? -1.796 8.204 15.877 1.00 89.06 97 ALA A O 1
ATOM 708 N N . GLU A 1 98 ? -1.714 6.037 16.451 1.00 87.69 98 GLU A N 1
ATOM 709 C CA . GLU A 1 98 ? -2.655 6.156 17.572 1.00 87.69 98 GLU A CA 1
ATOM 710 C C . GLU A 1 98 ? -2.118 7.104 18.655 1.00 87.69 98 GLU A C 1
ATOM 712 O O . GLU A 1 98 ? -2.818 8.032 19.075 1.00 87.69 98 GLU A O 1
ATOM 717 N N . GLY A 1 99 ? -0.847 6.934 19.035 1.00 83.44 99 GLY A N 1
ATOM 718 C CA . GLY A 1 99 ? -0.170 7.790 20.007 1.00 83.44 99 GLY A CA 1
ATOM 719 C C . GLY A 1 99 ? -0.074 9.261 19.590 1.00 83.44 99 GLY A C 1
ATOM 720 O O . GLY A 1 99 ? -0.070 10.131 20.455 1.00 83.44 99 GLY A O 1
ATOM 721 N N . MET A 1 100 ? -0.037 9.567 18.288 1.00 79.81 100 MET A N 1
ATOM 722 C CA . MET A 1 100 ? -0.041 10.947 17.777 1.00 79.81 100 MET A CA 1
ATOM 723 C C . MET A 1 100 ? -1.444 11.567 17.710 1.00 79.81 100 MET A C 1
ATOM 725 O O . MET A 1 100 ? -1.594 12.769 17.928 1.00 79.81 100 MET A O 1
ATOM 729 N N . VAL A 1 101 ? -2.478 10.777 17.403 1.00 79.31 101 VAL A N 1
ATOM 730 C CA . VAL A 1 101 ? -3.859 11.274 17.252 1.00 79.31 101 VAL A CA 1
ATOM 731 C C . VAL A 1 101 ? -4.525 11.532 18.608 1.00 79.31 101 VAL A C 1
ATOM 733 O O . VAL A 1 101 ? -5.279 12.497 18.752 1.00 79.31 101 VAL A O 1
ATOM 736 N N . LEU A 1 102 ? -4.234 10.709 19.619 1.00 74.00 102 LEU A N 1
ATOM 737 C CA . LEU A 1 102 ? -4.868 10.802 20.936 1.00 74.00 102 LEU A CA 1
ATOM 738 C C . LEU A 1 102 ? -4.611 12.147 21.665 1.00 74.00 102 LEU A C 1
ATOM 740 O O . LEU A 1 102 ? -5.576 12.739 22.155 1.00 74.00 102 LEU A O 1
ATOM 744 N N . PRO A 1 103 ? -3.381 12.701 21.703 1.00 68.06 103 PRO A N 1
ATOM 745 C CA . PRO A 1 103 ? -3.119 14.004 22.319 1.00 68.06 103 PRO A CA 1
ATOM 746 C C . PRO A 1 103 ? -3.787 15.169 21.579 1.00 68.06 103 PRO A C 1
ATOM 748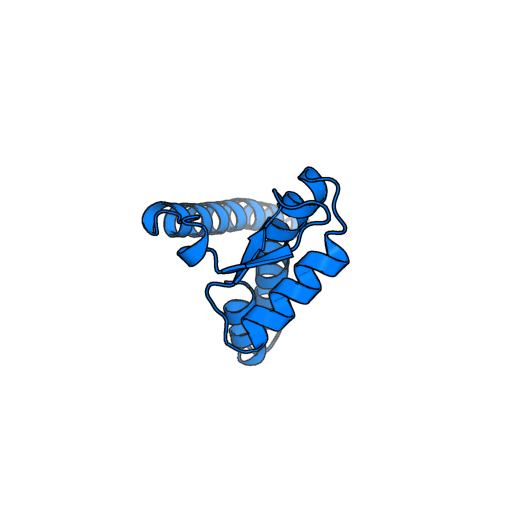 O O . PRO A 1 103 ? -4.234 16.123 22.214 1.00 68.06 103 PRO A O 1
ATOM 751 N N . ALA A 1 104 ? -3.891 15.095 20.247 1.00 62.91 104 ALA A N 1
ATOM 752 C CA . ALA A 1 104 ? -4.514 16.144 19.440 1.00 62.91 104 ALA A CA 1
ATOM 753 C C . ALA A 1 104 ? -6.015 16.300 19.753 1.00 62.91 104 ALA A C 1
ATOM 755 O O . ALA A 1 104 ? -6.520 17.420 19.815 1.00 62.91 104 ALA A O 1
ATOM 756 N N . LEU A 1 105 ? -6.711 15.190 20.024 1.00 60.44 105 LEU A N 1
ATOM 757 C CA . LEU A 1 105 ? -8.111 15.197 20.463 1.00 60.44 105 LEU A CA 1
ATOM 758 C C . LEU A 1 105 ? -8.290 15.792 21.867 1.00 60.44 105 LEU A C 1
ATOM 760 O O . LEU A 1 105 ? -9.255 16.517 22.100 1.00 60.44 105 LEU A O 1
ATOM 764 N N . LEU A 1 106 ? -7.360 15.528 22.792 1.00 64.81 106 LEU A N 1
ATOM 765 C CA . LEU A 1 106 ? -7.415 16.090 24.147 1.00 64.81 106 LEU A CA 1
ATOM 766 C C . LEU A 1 106 ? -7.234 17.612 24.153 1.00 64.81 106 LEU A C 1
ATOM 768 O O . LEU A 1 106 ? -7.905 18.292 24.923 1.00 64.81 106 LEU A O 1
ATOM 772 N N . LEU A 1 107 ? -6.383 18.151 23.275 1.00 62.12 107 LEU A N 1
ATOM 773 C CA . LEU A 1 107 ? -6.194 19.599 23.151 1.00 62.12 107 LEU A CA 1
ATOM 774 C C . LEU A 1 107 ? -7.431 20.306 22.571 1.00 62.12 107 LEU A C 1
ATOM 776 O O . LEU A 1 107 ? -7.737 21.427 22.962 1.00 62.12 107 LEU A O 1
ATOM 780 N N . GLN A 1 108 ? -8.152 19.654 21.653 1.00 59.91 108 GLN A N 1
ATOM 781 C CA . GLN A 1 108 ? -9.381 20.201 21.066 1.00 59.91 108 GLN A CA 1
ATOM 782 C C . GLN A 1 108 ? -10.592 20.125 22.003 1.00 59.91 108 GLN A C 1
ATOM 784 O O . GLN A 1 108 ? -11.526 20.891 21.821 1.00 59.91 108 GLN A O 1
ATOM 789 N N . ALA A 1 109 ? -10.585 19.231 22.995 1.00 58.47 109 ALA A N 1
ATOM 790 C CA . ALA A 1 109 ? -11.668 19.102 23.974 1.00 58.47 109 ALA A CA 1
ATOM 791 C C . ALA A 1 109 ? -11.566 20.092 25.153 1.00 58.47 109 ALA A C 1
ATOM 793 O O . ALA A 1 109 ? -12.473 20.140 25.983 1.00 58.47 109 ALA A O 1
ATOM 794 N N . GLN A 1 110 ? -10.461 20.841 25.259 1.00 54.75 110 GLN A N 1
ATOM 795 C CA . GLN A 1 110 ? -10.231 21.841 26.311 1.00 54.75 110 GLN A CA 1
ATOM 796 C C . GLN A 1 110 ? -10.517 23.290 25.868 1.00 54.75 110 GLN A C 1
ATOM 798 O O . GLN A 1 110 ? -10.394 24.194 26.691 1.00 54.75 110 GLN A O 1
ATOM 803 N N . ASN A 1 111 ? -10.929 23.498 24.612 1.00 45.66 111 ASN A N 1
ATOM 804 C CA . ASN A 1 111 ? -11.379 24.778 24.048 1.00 45.66 111 ASN A CA 1
ATOM 805 C C . ASN A 1 111 ? -12.838 24.678 23.591 1.00 45.66 111 ASN A C 1
ATOM 807 O O . ASN A 1 111 ? -13.489 25.742 23.512 1.00 45.66 111 ASN A O 1
#

Secondary structure (DSSP, 8-state):
-HHHHHHHHHT--THHHHHHHHHHHHHHHHHHHHHHHTTS-HHHHHHHHHHHHHTT-TTEEEE-SSTT-EEEETTTTT----HHHHHHHHHHHHHHHHHHHHHHHHHHTT-

Foldseek 3Di:
DLVVLLVVLVVDDDPVSVVSNVVSVVVLVVQLVVQVVLVADSVVASVVQCVCVVVVLVQWDWDSVDVRIDIDRCVVVVNDDDPVVVVVVVVVVVVVVCVVVVVVVVVVVVD

Organism: NCBI:txid454284

Sequence (111 aa):
MSRAVEQTAQNTTGKKQLAVDAFAQALKQLPTILADNAGLDSSDLVTRLRQAINKGLMSSGLDLLTPGGGIANMRELGVVESYKLKRAVVSSASEAAEGMVLPALLLQAQN